Protein AF-A0A422NC04-F1 (afdb_monomer_lite)

Organism: Trypanosoma rangeli (NCBI:txid5698)

Sequence (165 aa):
MRRHEFFCAVLQLLFVLLICCGTSKSANAEKSQKESKEVELFKPGKTTVPAAKGESEGQTTTNFSFYSHSLADVNGVLVALAVGEYGSSRDDMNAGMWARQYVYGDGSRLGQDATWEEGRWGTPQLVAKRLGDDVDYAPPFGPKAVVNSNKIFVLVTSTTETKRR

Secondary structure (DSSP, 8-state):
--SHHHHHHHHHHHHHHHHHT-------------PPP---SS--EEEEPPPPTTS-S---EEEEEEEEEEEEEETTEEEEEEEEEEESSGGG-EEEEEEEEEE-SSSTTHHHHHHH-GGGSPPPEEEEE-SBSSTT---SSPPEEEEETTEEEEE---B------

Radius of gyration: 24.02 Å; chains: 1; bounding box: 74×40×56 Å

InterPro domains:
  IPR036278 Sialidase superfamily [SSF50939] (15-162)

Structure (mmCIF, N/CA/C/O backbone):
data_AF-A0A422NC04-F1
#
_entry.id   AF-A0A422NC04-F1
#
loop_
_atom_site.group_PDB
_atom_site.id
_atom_site.type_symbol
_atom_site.label_atom_id
_atom_site.label_alt_id
_atom_site.label_comp_id
_atom_site.label_asym_id
_atom_site.label_entity_id
_atom_site.label_seq_id
_atom_site.pdbx_PDB_ins_code
_atom_site.Cartn_x
_atom_site.Cartn_y
_atom_site.Cartn_z
_atom_site.occupancy
_atom_site.B_iso_or_equiv
_atom_site.auth_seq_id
_atom_site.auth_comp_id
_atom_site.auth_asym_id
_atom_site.auth_atom_id
_atom_site.pdbx_PDB_model_num
ATOM 1 N N . MET A 1 1 ? -43.463 17.733 -37.859 1.00 54.66 1 MET A N 1
ATOM 2 C CA . MET A 1 1 ? -42.649 16.795 -37.054 1.00 54.66 1 MET A CA 1
ATOM 3 C C . MET A 1 1 ? -41.302 17.447 -36.763 1.00 54.66 1 MET A C 1
ATOM 5 O O . MET A 1 1 ? -40.538 17.611 -37.697 1.00 54.66 1 MET A O 1
ATOM 9 N N . ARG A 1 2 ? -41.105 17.959 -35.535 1.00 57.03 2 ARG A N 1
ATOM 10 C CA . ARG A 1 2 ? -39.855 18.553 -34.972 1.00 57.03 2 ARG A CA 1
ATOM 11 C C . ARG A 1 2 ? -40.076 19.280 -33.624 1.00 57.03 2 ARG A C 1
ATOM 13 O O . ARG A 1 2 ? -39.186 19.957 -33.134 1.00 57.03 2 ARG A O 1
ATOM 20 N N . ARG A 1 3 ? -41.273 19.185 -33.025 1.00 53.16 3 ARG A N 1
ATOM 21 C CA . ARG A 1 3 ? -41.590 19.793 -31.715 1.00 53.16 3 ARG A CA 1
ATOM 22 C C . ARG A 1 3 ? -41.498 18.806 -30.543 1.00 53.16 3 ARG A C 1
ATOM 24 O O . ARG A 1 3 ? -41.257 19.236 -29.426 1.00 53.16 3 ARG A O 1
ATOM 31 N N . HIS A 1 4 ? -41.633 17.501 -30.805 1.00 50.88 4 HIS A N 1
ATOM 32 C CA . HIS A 1 4 ? -41.555 16.460 -29.772 1.00 50.88 4 HIS A CA 1
ATOM 33 C C . HIS A 1 4 ? -40.115 16.144 -29.339 1.00 50.88 4 HIS A C 1
ATOM 35 O O . HIS A 1 4 ? -39.867 15.974 -28.151 1.00 50.88 4 HIS A O 1
ATOM 41 N N . GLU A 1 5 ? -39.158 16.136 -30.272 1.00 51.62 5 GLU A N 1
ATOM 42 C CA . GLU A 1 5 ? -37.751 15.843 -29.947 1.00 51.62 5 GLU A CA 1
ATOM 43 C C . GLU A 1 5 ? -37.089 16.966 -29.140 1.00 51.62 5 GLU A C 1
ATOM 45 O O . GLU A 1 5 ? -36.327 16.701 -28.214 1.00 51.62 5 GLU A O 1
ATOM 50 N N . PHE A 1 6 ? -37.465 18.221 -29.413 1.00 55.88 6 PHE A N 1
ATOM 51 C CA . PHE A 1 6 ? -37.035 19.367 -28.608 1.00 55.88 6 PHE A CA 1
ATOM 52 C C . PHE A 1 6 ? -37.587 19.306 -27.179 1.00 55.88 6 PHE A C 1
ATOM 54 O O . PHE A 1 6 ? -36.875 19.625 -26.233 1.00 55.88 6 PHE A O 1
ATOM 61 N N . PHE A 1 7 ? -38.834 18.857 -27.006 1.00 61.03 7 PHE A N 1
ATOM 62 C CA . PHE A 1 7 ? -39.451 18.756 -25.684 1.00 61.03 7 PHE A CA 1
ATOM 63 C C . PHE A 1 7 ? -38.804 17.660 -24.828 1.00 61.03 7 PHE A C 1
ATOM 65 O O . PHE A 1 7 ? -38.561 17.873 -23.643 1.00 61.03 7 PHE A O 1
ATOM 72 N N . CYS A 1 8 ? -38.463 16.517 -25.431 1.00 62.25 8 CYS A N 1
ATOM 73 C CA . CYS A 1 8 ? -37.759 15.437 -24.737 1.00 62.25 8 CYS A CA 1
ATOM 74 C C . CYS A 1 8 ? -36.342 15.841 -24.317 1.00 62.25 8 CYS A C 1
ATOM 76 O O . CYS A 1 8 ? -35.959 15.580 -23.178 1.00 62.25 8 CYS A O 1
ATOM 78 N N . ALA A 1 9 ? -35.591 16.518 -25.191 1.00 67.12 9 ALA A N 1
ATOM 79 C CA . ALA A 1 9 ? -34.235 16.967 -24.875 1.00 67.12 9 ALA A CA 1
ATOM 80 C C . ALA A 1 9 ? -34.218 18.014 -23.746 1.00 67.12 9 ALA A C 1
ATOM 82 O O . ALA A 1 9 ? -33.397 17.935 -22.833 1.00 67.12 9 ALA A O 1
ATOM 83 N N . VAL A 1 10 ? -35.166 18.959 -23.757 1.00 70.31 10 VAL A N 1
ATOM 84 C CA . VAL A 1 10 ? -35.296 19.971 -22.696 1.00 70.31 10 V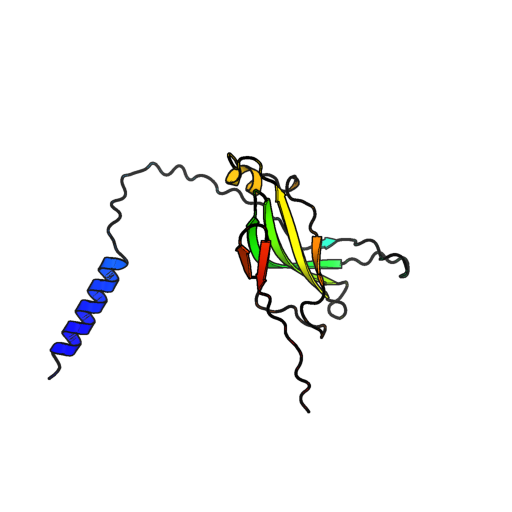AL A CA 1
ATOM 85 C C . VAL A 1 10 ? -35.715 19.330 -21.373 1.00 70.31 10 VAL A C 1
ATOM 87 O O . VAL A 1 10 ? -35.161 19.681 -20.334 1.00 70.31 10 VAL A O 1
ATOM 90 N N . LEU A 1 11 ? -36.633 18.357 -21.394 1.00 72.38 11 LEU A N 1
ATOM 91 C CA . LEU A 1 11 ? -37.085 17.663 -20.185 1.00 72.38 11 LEU A CA 1
ATOM 92 C C . LEU A 1 11 ? -35.973 16.808 -19.556 1.00 72.38 11 LEU A C 1
ATOM 94 O O . LEU A 1 11 ? -35.835 16.798 -18.335 1.00 72.38 11 LEU A O 1
ATOM 98 N N . GLN A 1 12 ? -35.151 16.142 -20.373 1.00 71.00 12 GLN A N 1
ATOM 99 C CA . GLN A 1 12 ? -33.983 15.392 -19.900 1.00 71.00 12 GLN A CA 1
ATOM 100 C C . GLN A 1 12 ? -32.926 16.312 -19.284 1.00 71.00 12 GLN A C 1
ATOM 102 O O . GLN A 1 12 ? -32.416 16.008 -18.208 1.00 71.00 12 GLN A O 1
ATOM 107 N N . LEU A 1 13 ? -32.646 17.464 -19.904 1.00 73.69 13 LEU A N 1
ATOM 108 C CA . LEU A 1 13 ? -31.720 18.453 -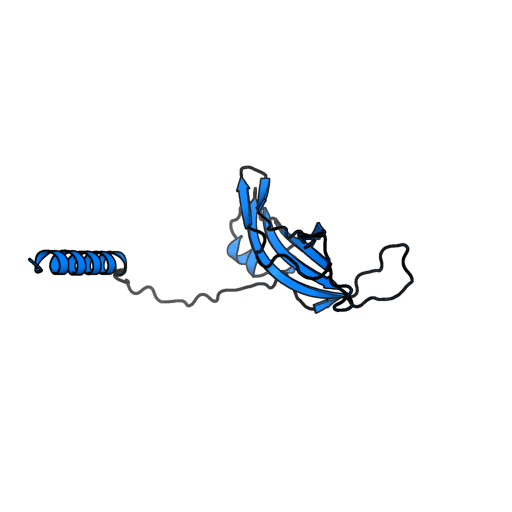19.348 1.00 73.69 13 LEU A CA 1
ATOM 109 C C . LEU A 1 13 ? -32.217 18.993 -17.997 1.00 73.69 13 LEU A C 1
ATOM 111 O O . LEU A 1 13 ? -31.439 19.124 -17.055 1.00 73.69 13 LEU A O 1
ATOM 115 N N . LEU A 1 14 ? -33.522 19.250 -17.877 1.00 71.44 14 LEU A N 1
ATOM 116 C CA . LEU A 1 14 ? -34.147 19.710 -16.636 1.00 71.44 14 LEU A CA 1
ATOM 117 C C . LEU A 1 14 ? -34.075 18.642 -15.534 1.00 71.44 14 LEU A C 1
ATOM 119 O O . LEU A 1 14 ? -33.792 18.971 -14.387 1.00 71.44 14 LEU A O 1
ATOM 123 N N . PHE A 1 15 ? -34.256 17.365 -15.881 1.00 68.94 15 PHE A N 1
ATOM 124 C CA . PHE A 1 15 ? -34.105 16.249 -14.942 1.00 68.94 15 PHE A CA 1
ATOM 125 C C . PHE A 1 15 ? -32.663 16.097 -14.444 1.00 68.94 15 PHE A C 1
ATOM 127 O O . PHE A 1 15 ? 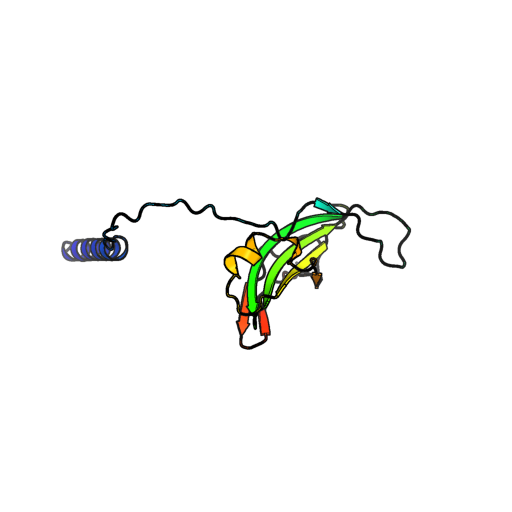-32.444 15.898 -13.251 1.00 68.94 15 PHE A O 1
ATOM 134 N N . VAL A 1 16 ? -31.675 16.251 -15.332 1.00 68.69 16 VAL A N 1
ATOM 135 C CA . VAL A 1 16 ? -30.252 16.238 -14.958 1.00 68.69 16 VAL A CA 1
ATOM 136 C C . VAL A 1 16 ? -29.932 17.407 -14.028 1.00 68.69 16 VAL A C 1
ATOM 138 O O . VAL A 1 16 ? -29.303 17.203 -12.997 1.00 68.69 16 VAL A O 1
ATOM 141 N N . LEU A 1 17 ? -30.431 18.613 -14.314 1.00 64.75 17 LEU A N 1
ATOM 142 C CA . LEU A 1 17 ? -30.234 19.774 -13.440 1.00 64.75 17 LEU A CA 1
ATOM 143 C C . LEU A 1 17 ? -30.922 19.611 -12.077 1.00 64.75 17 LEU A C 1
ATOM 145 O O . LEU A 1 17 ? -30.358 20.024 -11.071 1.00 64.75 17 LEU A O 1
ATOM 149 N N . LEU A 1 18 ? -32.091 18.971 -12.005 1.00 63.00 18 LEU A N 1
ATOM 150 C CA . LEU A 1 18 ? -32.784 18.718 -10.734 1.00 63.00 18 LEU A CA 1
ATOM 151 C C . LEU A 1 18 ? -32.087 17.651 -9.873 1.00 63.00 18 LEU A C 1
ATOM 153 O O . LEU A 1 18 ? -32.109 17.756 -8.649 1.00 63.00 18 LEU A O 1
ATOM 157 N N . ILE A 1 19 ? -31.435 16.659 -10.490 1.00 62.47 19 ILE A N 1
ATOM 158 C CA . ILE A 1 19 ? -30.632 15.649 -9.778 1.00 62.47 19 ILE A CA 1
ATOM 159 C C . ILE A 1 19 ? -29.261 16.222 -9.377 1.00 62.47 19 ILE A C 1
ATOM 161 O O . ILE A 1 19 ? -28.772 15.939 -8.285 1.00 62.47 19 ILE A O 1
ATOM 165 N N . CYS A 1 20 ? -28.649 17.061 -10.217 1.00 55.97 20 CYS A N 1
ATOM 166 C CA . CYS A 1 20 ? -27.335 17.657 -9.955 1.00 55.97 20 CYS A CA 1
ATOM 167 C C . CYS A 1 20 ? -27.385 18.905 -9.057 1.00 55.97 20 CYS A C 1
ATOM 169 O O . CYS A 1 20 ? -26.390 19.225 -8.411 1.00 55.97 20 CYS A O 1
ATOM 171 N N . CYS A 1 21 ? -28.522 19.599 -8.984 1.00 47.88 21 CYS A N 1
ATOM 172 C CA . CYS A 1 21 ? -28.730 20.779 -8.140 1.00 47.88 21 CYS A CA 1
ATOM 173 C C . CYS A 1 21 ? -29.826 20.550 -7.096 1.00 47.88 21 CYS A C 1
ATOM 175 O O . CYS A 1 21 ? -30.596 21.463 -6.792 1.00 47.88 21 CYS A O 1
ATOM 177 N N . GLY A 1 22 ? -29.878 19.346 -6.516 1.00 49.06 22 GLY A N 1
ATOM 178 C CA . GLY A 1 22 ? -30.621 19.112 -5.285 1.00 49.06 22 GLY A CA 1
ATOM 179 C C . GLY A 1 22 ? -30.249 20.185 -4.264 1.00 49.06 22 GLY A C 1
ATOM 180 O O . GLY A 1 22 ? -29.107 20.265 -3.818 1.00 49.06 22 GLY A O 1
ATOM 181 N N . THR A 1 23 ? -31.205 21.057 -3.951 1.00 54.44 23 THR A N 1
ATOM 182 C CA . THR A 1 23 ? -31.071 22.168 -3.010 1.00 54.44 23 THR A CA 1
ATOM 183 C C . THR A 1 23 ? -30.709 21.638 -1.626 1.00 54.44 23 THR A C 1
ATOM 185 O O . THR A 1 23 ? -31.573 21.392 -0.784 1.00 54.44 23 THR A O 1
ATOM 188 N N . SER A 1 24 ? -29.417 21.488 -1.352 1.00 54.78 24 SER A N 1
ATOM 189 C CA . SER A 1 24 ? -28.907 21.431 0.007 1.00 54.78 24 SER A CA 1
ATOM 190 C C . SER A 1 24 ? -29.062 22.830 0.589 1.00 54.78 24 SER A C 1
ATOM 192 O O . SER A 1 24 ? -28.224 23.712 0.393 1.00 54.78 24 SER A O 1
ATOM 194 N N . LYS A 1 25 ? -30.190 23.052 1.265 1.00 42.28 25 LYS A N 1
ATOM 195 C CA . LYS A 1 25 ? -30.408 24.204 2.134 1.00 42.28 25 LYS A CA 1
ATOM 196 C C . LYS A 1 25 ? -29.349 24.122 3.235 1.00 42.28 25 LYS A C 1
ATOM 198 O O . LYS A 1 25 ? -29.514 23.396 4.209 1.00 42.28 25 LYS A O 1
ATOM 203 N N . SER A 1 26 ? -28.223 24.795 3.017 1.00 40.97 26 SER A N 1
ATOM 204 C CA . SER A 1 26 ? -27.142 24.904 3.989 1.00 40.97 26 SER A CA 1
ATOM 205 C C . SER A 1 26 ? -27.662 25.721 5.168 1.00 40.97 26 SER A C 1
ATOM 207 O O . SER A 1 26 ? -27.790 26.943 5.088 1.00 40.97 26 SER A O 1
ATOM 209 N N . ALA A 1 27 ? -28.043 25.035 6.246 1.00 40.69 27 ALA A N 1
ATOM 210 C CA . ALA A 1 27 ? -28.068 25.660 7.554 1.00 40.69 27 ALA A CA 1
ATOM 211 C C . ALA A 1 27 ? -26.628 26.076 7.864 1.00 40.69 27 ALA A C 1
ATOM 213 O O . ALA A 1 27 ? -25.703 25.286 7.689 1.00 40.69 27 ALA A O 1
ATOM 214 N N . ASN A 1 28 ? -26.462 27.335 8.259 1.00 47.22 28 ASN A N 1
ATOM 215 C CA . ASN A 1 28 ? -25.192 27.960 8.587 1.00 47.22 28 ASN A CA 1
ATOM 216 C C . ASN A 1 28 ? -24.524 27.205 9.752 1.00 47.22 28 ASN A C 1
ATOM 218 O O . ASN A 1 28 ? -24.737 27.530 10.916 1.00 47.22 28 ASN A O 1
ATOM 222 N N . ALA A 1 29 ? -23.774 26.152 9.436 1.00 42.84 29 ALA A N 1
ATOM 223 C CA . ALA A 1 29 ? -22.835 25.532 10.347 1.00 42.84 29 ALA A CA 1
ATOM 224 C C . ALA A 1 29 ? -21.531 26.309 10.200 1.00 42.84 29 ALA A C 1
ATOM 226 O O . ALA A 1 29 ? -20.874 26.258 9.159 1.00 42.84 29 ALA A O 1
ATOM 227 N N . GLU A 1 30 ? -21.226 27.076 11.238 1.00 43.19 30 GLU A N 1
ATOM 228 C CA . GLU A 1 30 ? -19.966 27.761 11.473 1.00 43.19 30 GLU A CA 1
ATOM 229 C C . GLU A 1 30 ? -18.806 26.866 11.019 1.00 43.19 30 GLU A C 1
ATOM 231 O O . GLU A 1 30 ? -18.511 25.820 11.605 1.00 43.19 30 GLU A O 1
ATOM 236 N N . LYS A 1 31 ? -18.213 27.232 9.878 1.00 41.44 31 LYS A N 1
ATOM 237 C CA . LYS A 1 31 ? -17.156 26.469 9.225 1.00 41.44 31 LYS A CA 1
ATOM 238 C C . LYS A 1 31 ? -15.884 26.667 10.042 1.00 41.44 31 LYS A C 1
ATOM 240 O O . LYS A 1 31 ? -15.014 27.451 9.681 1.00 41.44 31 LYS A O 1
ATOM 245 N N . SER A 1 32 ? -15.782 25.949 11.156 1.00 49.28 32 SER A N 1
ATOM 246 C CA . SER A 1 32 ? -14.491 25.591 11.724 1.00 49.28 32 SER A CA 1
ATOM 247 C C . SER A 1 32 ? -13.779 24.795 10.637 1.00 49.28 32 SER A C 1
ATOM 249 O O . SER A 1 32 ? -14.083 23.635 10.361 1.00 49.28 32 SER A O 1
ATOM 251 N N . GLN A 1 33 ? -12.917 25.487 9.900 1.00 50.69 33 GLN A N 1
ATOM 252 C CA . GLN A 1 33 ? -12.098 24.918 8.848 1.00 50.69 33 GLN A CA 1
ATOM 253 C C . GLN A 1 33 ? -11.094 23.993 9.542 1.00 50.69 33 GLN A C 1
ATOM 255 O O . GLN A 1 33 ? -10.013 24.401 9.942 1.00 50.69 33 GLN A O 1
ATOM 260 N N . LYS A 1 34 ? -11.533 22.763 9.814 1.00 62.19 34 LYS A N 1
ATOM 261 C CA . LYS A 1 34 ? -10.747 21.728 10.474 1.00 62.19 34 LYS A CA 1
ATOM 262 C C . LYS A 1 34 ? -9.587 21.411 9.535 1.00 62.19 34 LYS A C 1
ATOM 264 O O . LYS A 1 34 ? -9.823 20.835 8.477 1.00 62.19 34 LYS A O 1
ATOM 269 N N . GLU A 1 35 ? -8.381 21.862 9.879 1.00 73.75 35 GLU A N 1
ATOM 270 C CA . GLU A 1 35 ? -7.166 21.545 9.126 1.00 73.75 35 GLU A CA 1
ATOM 271 C C . GLU A 1 35 ? -7.115 20.036 8.870 1.00 73.75 35 GLU A C 1
ATOM 273 O O . GLU A 1 35 ? -7.182 19.228 9.805 1.00 73.75 35 GLU A O 1
ATOM 278 N N . SER A 1 36 ? -7.045 19.652 7.595 1.00 74.25 36 SER A N 1
ATOM 279 C CA . SER A 1 36 ? -6.709 18.286 7.225 1.00 74.25 36 SER A CA 1
ATOM 280 C C . SER A 1 36 ? -5.244 18.081 7.574 1.00 74.25 36 SER A C 1
ATOM 282 O O . SER A 1 36 ? -4.377 18.828 7.128 1.00 74.25 36 SER A O 1
ATOM 284 N N . LYS A 1 37 ? -4.968 17.089 8.416 1.00 85.88 37 LYS A N 1
ATOM 285 C CA . LYS A 1 37 ? -3.597 16.647 8.645 1.00 85.88 37 LYS A CA 1
ATOM 286 C C . LYS A 1 37 ? -3.333 15.446 7.756 1.00 85.88 37 LYS A C 1
ATOM 288 O O . LYS A 1 37 ? -4.218 14.615 7.554 1.00 85.88 37 LYS A O 1
ATOM 293 N N . GLU A 1 38 ? -2.121 15.384 7.241 1.00 88.62 38 GLU A N 1
ATOM 294 C CA . GLU A 1 38 ? -1.679 14.394 6.273 1.00 88.62 38 GLU A CA 1
ATOM 295 C C . GLU A 1 38 ? -0.289 13.905 6.669 1.00 88.62 38 GLU A C 1
ATOM 297 O O . GLU A 1 38 ? 0.468 14.610 7.339 1.00 88.62 38 GLU A O 1
ATOM 302 N N . VAL A 1 39 ? 0.046 12.693 6.236 1.00 90.12 39 VAL A N 1
ATOM 303 C CA . VAL A 1 39 ? 1.349 12.084 6.477 1.00 90.12 39 VAL A CA 1
ATOM 304 C C . VAL A 1 39 ? 1.884 11.482 5.187 1.00 90.12 39 VAL A C 1
ATOM 306 O O . VAL A 1 39 ? 1.169 10.800 4.452 1.00 90.12 39 VAL A O 1
ATOM 309 N N . GLU A 1 40 ? 3.162 11.721 4.913 1.00 91.06 40 GLU A N 1
ATOM 310 C CA . GLU A 1 40 ? 3.844 11.140 3.763 1.00 91.06 40 GLU A CA 1
ATOM 311 C C . GLU A 1 40 ? 4.343 9.733 4.110 1.00 91.06 40 GLU A C 1
ATOM 313 O O . GLU A 1 40 ? 5.344 9.555 4.804 1.00 91.06 40 GLU A O 1
ATOM 318 N N . LEU A 1 41 ? 3.628 8.710 3.637 1.00 92.19 41 LEU A N 1
ATOM 319 C CA . LEU A 1 41 ? 3.970 7.315 3.924 1.00 92.19 41 LEU A CA 1
ATOM 320 C C . LEU A 1 41 ? 5.100 6.785 3.045 1.00 92.19 41 LEU A C 1
ATOM 322 O O . LEU A 1 41 ? 5.888 5.964 3.498 1.00 92.19 41 LEU A O 1
ATOM 326 N N . PHE A 1 42 ? 5.196 7.221 1.798 1.00 90.25 42 PHE A N 1
ATOM 327 C CA . PHE A 1 42 ? 6.202 6.726 0.866 1.00 90.25 42 PHE A CA 1
ATOM 328 C C . PHE A 1 42 ? 7.056 7.894 0.396 1.00 90.25 42 PHE A C 1
ATOM 330 O O . PHE A 1 42 ? 6.674 8.610 -0.522 1.00 90.25 42 PHE A O 1
ATOM 337 N N . LYS A 1 43 ? 8.196 8.093 1.062 1.00 88.44 43 LYS A N 1
ATOM 338 C CA . LYS A 1 43 ? 9.090 9.217 0.786 1.00 88.44 43 LYS A CA 1
ATOM 339 C C . LYS A 1 43 ? 9.980 8.902 -0.414 1.00 88.44 43 LYS A C 1
ATOM 341 O O . LYS A 1 43 ? 10.751 7.939 -0.340 1.00 88.44 43 LYS A O 1
ATOM 346 N N . PRO A 1 44 ? 9.915 9.684 -1.501 1.00 83.12 44 PRO A N 1
ATOM 347 C CA . PRO A 1 44 ? 10.892 9.581 -2.568 1.00 83.12 44 PRO A CA 1
ATOM 348 C C . PRO A 1 44 ? 12.252 10.076 -2.064 1.00 83.12 44 PRO A C 1
ATOM 350 O O . PRO A 1 44 ? 12.336 10.961 -1.210 1.00 83.12 44 PRO A O 1
ATOM 353 N N . GLY A 1 45 ? 13.340 9.526 -2.593 1.00 78.25 45 GLY A N 1
ATOM 354 C CA . GLY A 1 45 ? 14.671 9.995 -2.220 1.00 78.25 45 GLY A CA 1
ATOM 355 C C . GLY A 1 45 ? 15.789 8.989 -2.416 1.00 78.25 45 GLY A C 1
ATOM 356 O O . GLY A 1 45 ? 15.587 7.847 -2.821 1.00 78.25 45 GLY A O 1
ATOM 357 N N . LYS A 1 46 ? 17.002 9.452 -2.116 1.00 68.19 46 LYS A N 1
ATOM 358 C CA . LYS A 1 46 ? 18.224 8.652 -2.138 1.00 68.19 46 LYS A CA 1
ATOM 359 C C . LYS A 1 46 ? 18.378 7.944 -0.800 1.00 68.19 46 LYS A C 1
ATOM 361 O O . LYS A 1 46 ? 18.566 8.605 0.217 1.00 68.19 46 LYS A O 1
ATOM 366 N N . THR A 1 47 ? 18.309 6.617 -0.801 1.00 60.72 47 THR A N 1
ATOM 367 C CA . THR A 1 47 ? 18.598 5.799 0.384 1.00 60.72 47 THR A CA 1
ATOM 368 C C . THR A 1 47 ? 19.746 4.848 0.088 1.00 60.72 47 THR A C 1
ATOM 370 O O . THR A 1 47 ? 19.826 4.256 -0.990 1.00 60.72 47 THR A O 1
ATOM 373 N N . THR A 1 48 ? 20.639 4.694 1.061 1.00 53.47 48 THR A N 1
ATOM 374 C CA . THR A 1 48 ? 21.675 3.665 1.036 1.00 53.47 48 THR A CA 1
ATOM 375 C C . THR A 1 48 ? 21.037 2.344 1.447 1.00 53.47 48 THR A C 1
ATOM 377 O O . THR A 1 48 ? 20.763 2.120 2.625 1.00 53.47 48 THR A O 1
ATOM 380 N N . VAL A 1 49 ? 20.748 1.479 0.477 1.00 53.47 49 VAL A N 1
ATOM 381 C CA . VAL A 1 49 ? 20.321 0.108 0.772 1.00 53.47 49 VAL A CA 1
ATOM 382 C C . VAL A 1 49 ? 21.583 -0.701 1.093 1.00 53.47 49 VAL A C 1
ATOM 384 O O . VAL A 1 49 ? 22.557 -0.607 0.342 1.00 53.47 49 VAL A O 1
ATOM 387 N N . PRO A 1 50 ? 21.627 -1.468 2.197 1.00 43.38 50 PRO A N 1
ATOM 388 C CA . PRO A 1 50 ? 22.744 -2.369 2.450 1.00 43.38 50 PRO A CA 1
ATOM 389 C C . PRO A 1 50 ? 22.850 -3.370 1.298 1.00 43.38 50 PRO A C 1
ATOM 391 O O . PRO A 1 50 ? 21.850 -3.999 0.947 1.00 43.38 50 PRO A O 1
ATOM 394 N N . ALA A 1 51 ? 24.042 -3.510 0.715 1.00 44.53 51 ALA A N 1
ATOM 395 C CA . ALA A 1 51 ? 24.287 -4.489 -0.336 1.00 44.53 51 ALA A CA 1
ATOM 396 C C . ALA A 1 51 ? 23.839 -5.882 0.135 1.00 44.53 51 ALA A C 1
ATOM 398 O O . ALA A 1 51 ? 24.126 -6.298 1.265 1.00 44.53 51 ALA A O 1
ATOM 399 N N . ALA A 1 52 ? 23.106 -6.598 -0.721 1.00 43.22 52 ALA A N 1
ATOM 400 C CA . ALA A 1 52 ? 22.767 -7.984 -0.452 1.00 43.22 52 ALA A CA 1
ATOM 401 C C . ALA A 1 52 ? 24.069 -8.785 -0.300 1.00 43.22 52 ALA A C 1
ATOM 403 O O . ALA A 1 52 ? 25.020 -8.620 -1.063 1.00 43.22 52 ALA A O 1
ATOM 404 N N . LYS A 1 53 ? 24.122 -9.629 0.733 1.00 36.25 53 LYS A N 1
ATOM 405 C CA . LYS A 1 53 ? 25.320 -10.373 1.132 1.00 36.25 53 LYS A CA 1
ATOM 406 C C . LYS A 1 53 ? 25.821 -11.237 -0.038 1.00 36.25 53 LYS A C 1
ATOM 408 O O . LYS A 1 53 ? 25.238 -12.283 -0.306 1.00 36.25 53 LYS A O 1
ATOM 413 N N . GLY A 1 54 ? 26.887 -10.799 -0.708 1.00 46.31 54 GLY A N 1
ATOM 414 C CA . GLY A 1 54 ? 27.507 -11.515 -1.831 1.00 46.31 54 GLY A CA 1
ATOM 415 C C . GLY A 1 54 ? 27.955 -10.637 -3.003 1.00 46.31 54 GLY A C 1
ATOM 416 O O . GLY A 1 54 ? 28.752 -11.101 -3.811 1.00 46.31 54 GLY A O 1
ATOM 417 N N . GLU A 1 55 ? 27.509 -9.384 -3.081 1.00 43.78 55 GLU A N 1
ATOM 418 C CA . GLU A 1 55 ? 27.966 -8.430 -4.098 1.00 43.78 55 GLU A CA 1
ATOM 419 C C . GLU A 1 55 ? 28.927 -7.410 -3.475 1.00 43.78 55 GLU A C 1
ATOM 421 O O . GLU A 1 55 ? 28.777 -7.037 -2.311 1.00 43.78 55 GLU A O 1
ATOM 426 N N . SER A 1 56 ? 29.966 -7.044 -4.236 1.00 46.03 56 SER A N 1
ATOM 427 C CA . SER A 1 56 ? 31.078 -6.172 -3.835 1.00 46.03 56 SER A CA 1
ATOM 428 C C . SER A 1 56 ? 30.621 -4.998 -2.966 1.00 46.03 56 SER A C 1
ATOM 430 O O . SER A 1 56 ? 29.638 -4.337 -3.292 1.00 46.03 56 SER A O 1
ATOM 432 N N . GLU A 1 57 ? 31.364 -4.718 -1.891 1.00 43.72 57 GLU A N 1
ATOM 433 C CA . GLU A 1 57 ? 31.132 -3.604 -0.965 1.00 43.72 57 GLU A CA 1
ATOM 434 C C . GLU A 1 57 ? 31.133 -2.256 -1.708 1.00 43.72 57 GLU A C 1
ATOM 436 O O . GLU A 1 57 ? 32.153 -1.591 -1.864 1.00 43.72 57 GLU A O 1
ATOM 441 N N . GLY A 1 58 ? 29.964 -1.856 -2.196 1.00 43.69 58 GLY A N 1
ATOM 442 C CA . GLY A 1 58 ? 29.688 -0.555 -2.777 1.00 43.69 58 GLY A CA 1
ATOM 443 C C . GLY A 1 58 ? 28.382 -0.046 -2.192 1.00 43.69 58 GLY A C 1
ATOM 444 O O . GLY A 1 58 ? 27.335 -0.675 -2.347 1.00 43.69 58 GLY A O 1
ATOM 445 N N . GLN A 1 59 ? 28.430 1.086 -1.487 1.00 47.50 59 GLN A N 1
ATOM 446 C CA . GLN A 1 59 ? 27.218 1.800 -1.093 1.00 47.50 59 GLN A CA 1
ATOM 447 C C . GLN A 1 59 ? 26.525 2.307 -2.355 1.00 47.50 59 GLN A C 1
ATOM 449 O O . GLN A 1 59 ? 26.854 3.366 -2.889 1.00 47.50 59 GLN A O 1
ATOM 454 N N . THR A 1 60 ? 25.561 1.538 -2.843 1.00 53.81 60 THR A N 1
ATOM 455 C CA . THR A 1 60 ? 24.780 1.937 -4.004 1.00 53.81 60 THR A CA 1
ATOM 456 C C . THR A 1 60 ? 23.670 2.861 -3.531 1.00 53.81 60 THR A C 1
ATOM 458 O O . THR A 1 60 ? 22.734 2.460 -2.835 1.00 53.81 60 THR A O 1
ATOM 461 N N . THR A 1 61 ? 23.803 4.140 -3.879 1.00 59.97 61 THR A N 1
ATOM 462 C CA . THR A 1 61 ? 22.741 5.119 -3.659 1.00 59.97 61 THR A CA 1
ATOM 463 C C . THR A 1 61 ? 21.568 4.737 -4.548 1.00 59.97 61 THR A C 1
ATOM 465 O O . THR A 1 61 ? 21.639 4.876 -5.765 1.00 59.97 61 THR A O 1
ATOM 468 N N . THR A 1 62 ? 20.501 4.231 -3.941 1.00 73.25 62 THR A N 1
ATOM 469 C CA . THR A 1 62 ? 19.303 3.824 -4.672 1.00 73.25 62 THR A CA 1
ATOM 470 C C . THR A 1 62 ? 18.339 5.002 -4.676 1.00 73.25 62 THR A C 1
ATOM 472 O O . THR A 1 62 ? 17.968 5.506 -3.611 1.00 73.25 62 THR A O 1
ATOM 475 N N . ASN A 1 63 ? 17.979 5.487 -5.863 1.00 76.38 63 ASN A N 1
ATOM 476 C CA . ASN A 1 63 ? 16.925 6.485 -6.008 1.00 76.38 63 ASN A CA 1
ATOM 477 C C . ASN A 1 63 ? 15.585 5.771 -5.901 1.00 76.38 63 ASN A C 1
ATOM 479 O O . ASN A 1 63 ? 15.378 4.801 -6.619 1.00 76.38 63 ASN A O 1
ATOM 483 N N . PHE A 1 64 ? 14.697 6.268 -5.047 1.00 82.75 64 PHE A N 1
ATOM 484 C CA . PHE A 1 64 ? 13.334 5.773 -4.922 1.00 82.75 64 PHE A CA 1
ATOM 485 C C . PHE A 1 64 ? 12.330 6.794 -5.446 1.00 82.75 64 PHE A C 1
ATOM 487 O O . PHE A 1 64 ? 12.387 7.973 -5.079 1.00 82.75 64 PHE A O 1
ATOM 494 N N . SER A 1 65 ? 11.377 6.320 -6.242 1.00 87.06 65 SER A N 1
ATOM 495 C CA . SER A 1 65 ? 10.138 7.025 -6.565 1.00 87.06 65 SER A CA 1
ATOM 496 C C . SER A 1 65 ? 8.951 6.135 -6.189 1.00 87.06 65 SER A C 1
ATOM 498 O O . SER A 1 65 ? 9.057 4.909 -6.219 1.00 87.06 65 SER A O 1
ATOM 500 N N . PHE A 1 66 ? 7.828 6.743 -5.802 1.00 88.69 66 PHE A N 1
ATOM 501 C CA . PHE A 1 66 ? 6.601 6.015 -5.489 1.00 88.69 66 PHE A CA 1
ATOM 502 C C . PHE A 1 66 ? 5.412 6.646 -6.197 1.00 88.69 66 PHE A C 1
ATOM 504 O O . PHE A 1 66 ? 5.264 7.867 -6.230 1.00 88.69 66 PHE A O 1
ATOM 511 N N . TYR A 1 67 ? 4.545 5.810 -6.747 1.00 87.81 67 TYR A N 1
ATOM 512 C CA . TYR A 1 67 ? 3.328 6.231 -7.430 1.00 87.81 67 TYR A CA 1
ATOM 513 C C . TYR A 1 67 ? 2.279 5.130 -7.342 1.00 87.81 67 TYR A C 1
ATOM 515 O O . TYR A 1 67 ? 2.540 4.056 -6.802 1.00 87.81 67 TYR A O 1
ATOM 523 N N . SER A 1 68 ? 1.087 5.384 -7.897 1.00 88.75 68 SER A N 1
ATOM 524 C CA . SER A 1 68 ? 0.083 4.335 -8.096 1.00 88.75 68 SER A CA 1
ATOM 525 C C . SER A 1 68 ? -0.289 3.621 -6.784 1.00 88.75 68 SER A C 1
ATOM 527 O O . SER A 1 68 ? 0.205 2.539 -6.483 1.00 88.75 68 SER A O 1
ATOM 529 N N . HIS A 1 69 ? -1.141 4.247 -5.970 1.00 91.50 69 HIS A N 1
ATOM 530 C CA . HIS A 1 69 ? -1.406 3.802 -4.601 1.00 91.50 69 HIS A CA 1
ATOM 531 C C . HIS A 1 69 ? -2.781 3.150 -4.415 1.00 91.50 69 HIS A C 1
ATOM 533 O O . HIS A 1 69 ? -3.732 3.426 -5.145 1.00 91.50 69 HIS A O 1
ATOM 539 N N . SER A 1 70 ? -2.888 2.322 -3.378 1.00 94.69 70 SER A N 1
ATOM 540 C CA . SER A 1 70 ? -4.150 1.797 -2.856 1.00 94.69 70 SER A CA 1
ATOM 541 C C . SER A 1 70 ? -4.090 1.756 -1.336 1.00 94.69 70 SER A C 1
ATOM 543 O O . SER A 1 70 ? -3.042 1.475 -0.764 1.00 94.69 70 SER A O 1
ATOM 545 N N . LEU A 1 71 ? -5.219 1.985 -0.676 1.00 95.44 71 LEU A N 1
ATOM 546 C CA . LEU A 1 71 ? -5.357 1.817 0.767 1.00 95.44 71 LEU A CA 1
ATOM 547 C C . LEU A 1 71 ? -6.434 0.767 1.025 1.00 95.44 71 LEU A C 1
ATOM 549 O O . LEU A 1 71 ? -7.500 0.814 0.413 1.00 95.44 71 LEU A O 1
ATOM 553 N N . ALA A 1 72 ? -6.139 -0.191 1.891 1.00 95.56 72 ALA A N 1
ATOM 554 C CA . ALA A 1 72 ? -7.049 -1.263 2.262 1.00 95.56 72 ALA A CA 1
ATOM 555 C C . ALA A 1 72 ? -7.132 -1.372 3.780 1.00 95.56 72 ALA A C 1
ATOM 557 O O . ALA A 1 72 ? -6.143 -1.153 4.471 1.00 95.56 72 ALA A O 1
ATOM 558 N N . ASP A 1 73 ? -8.303 -1.737 4.281 1.00 95.25 73 ASP A N 1
ATOM 559 C CA . ASP A 1 73 ? -8.544 -1.964 5.699 1.00 95.25 73 ASP A CA 1
ATOM 560 C C . ASP A 1 73 ? -8.995 -3.408 5.915 1.00 95.25 73 ASP A C 1
ATOM 562 O O . ASP A 1 73 ? -10.050 -3.808 5.422 1.00 95.25 73 ASP A O 1
ATOM 566 N N . VAL A 1 74 ? -8.184 -4.201 6.614 1.00 95.06 74 VAL A N 1
ATOM 567 C CA . VAL A 1 74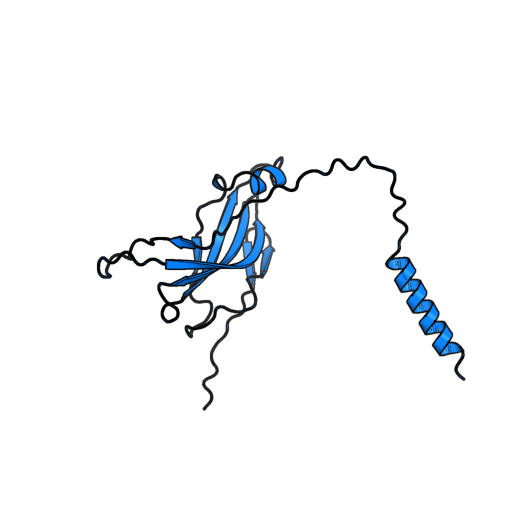 ? -8.469 -5.608 6.896 1.00 95.06 74 VAL A CA 1
ATOM 568 C C . VAL A 1 74 ? -8.282 -5.894 8.384 1.00 95.06 74 VAL A C 1
ATOM 570 O O . VAL A 1 74 ? -7.176 -5.829 8.911 1.00 95.06 74 VAL A O 1
ATOM 573 N N . ASN A 1 75 ? -9.373 -6.247 9.069 1.00 93.44 75 ASN A N 1
ATOM 574 C CA . ASN A 1 75 ? -9.369 -6.693 10.468 1.00 93.44 75 ASN A CA 1
ATOM 575 C C . ASN A 1 75 ? -8.599 -5.775 11.443 1.00 93.44 75 ASN A C 1
ATOM 577 O O . ASN A 1 75 ? -7.805 -6.267 12.245 1.00 93.44 75 ASN A O 1
ATOM 581 N N . GLY A 1 76 ? -8.808 -4.457 11.383 1.00 93.44 76 GLY A N 1
ATOM 582 C CA . GLY A 1 76 ? -8.106 -3.527 12.279 1.00 93.44 76 GLY A CA 1
ATOM 583 C C . GLY A 1 76 ? -6.703 -3.147 11.800 1.00 93.44 76 GLY A C 1
ATOM 584 O O . GLY A 1 76 ? -5.902 -2.605 12.559 1.00 93.44 76 GLY A O 1
ATOM 585 N N . VAL A 1 77 ? -6.357 -3.454 10.548 1.00 94.81 77 VAL A N 1
ATOM 586 C CA . VAL A 1 77 ? -5.062 -3.109 9.962 1.00 94.81 77 VAL A CA 1
ATOM 587 C C . VAL A 1 77 ? -5.278 -2.354 8.662 1.00 94.81 77 VAL A C 1
ATOM 589 O O . VAL A 1 77 ? -5.772 -2.907 7.678 1.00 94.81 77 VAL A O 1
ATOM 592 N N . LEU A 1 78 ? -4.841 -1.097 8.641 1.00 96.12 78 LEU A N 1
ATOM 593 C CA . LEU A 1 78 ? -4.677 -0.355 7.401 1.00 96.12 78 LEU A CA 1
ATOM 594 C C . LEU A 1 78 ? -3.413 -0.833 6.691 1.00 96.12 78 LEU A C 1
ATOM 596 O O . LEU A 1 78 ? -2.342 -0.918 7.289 1.00 96.12 78 LEU A O 1
ATOM 600 N N . VAL A 1 79 ? -3.529 -1.095 5.397 1.00 96.12 79 VAL A N 1
ATOM 601 C CA . VAL A 1 79 ? -2.429 -1.460 4.511 1.00 96.12 79 VAL A CA 1
ATOM 602 C C . VAL A 1 79 ? -2.401 -0.467 3.360 1.00 96.12 79 VAL A C 1
ATOM 604 O O . VAL A 1 79 ? -3.297 -0.445 2.514 1.00 96.12 79 VAL A O 1
ATOM 607 N N . ALA A 1 80 ? -1.367 0.366 3.338 1.00 96.00 80 ALA A N 1
ATOM 608 C CA . ALA A 1 80 ? -1.073 1.268 2.238 1.00 96.00 80 ALA A CA 1
ATOM 609 C C . ALA A 1 80 ? -0.153 0.550 1.251 1.00 96.00 80 ALA A C 1
ATOM 611 O O . ALA A 1 80 ? 0.886 0.029 1.649 1.00 96.00 80 ALA A O 1
ATOM 612 N N . LEU A 1 81 ? -0.532 0.529 -0.021 1.00 94.44 81 LEU A N 1
ATOM 613 C CA . LEU A 1 81 ? 0.206 -0.073 -1.127 1.00 94.44 81 LEU A CA 1
ATOM 614 C C . LEU A 1 81 ? 0.630 1.017 -2.107 1.00 94.44 81 LEU A C 1
ATOM 616 O O . LEU A 1 81 ? -0.153 1.926 -2.382 1.00 94.44 81 LEU A O 1
ATOM 620 N N . ALA A 1 82 ? 1.825 0.891 -2.671 1.00 91.75 82 ALA A N 1
ATOM 621 C CA . ALA A 1 82 ? 2.317 1.748 -3.744 1.00 91.75 82 ALA A CA 1
ATOM 622 C C . ALA A 1 82 ? 3.231 0.962 -4.689 1.00 91.75 82 ALA A C 1
ATOM 624 O O . ALA A 1 82 ? 3.859 -0.021 -4.288 1.00 91.75 82 ALA A O 1
ATOM 625 N N . VAL A 1 83 ? 3.333 1.406 -5.937 1.00 88.62 83 VAL A N 1
ATOM 626 C CA . VAL A 1 83 ? 4.433 1.001 -6.817 1.00 88.62 83 VAL A CA 1
ATOM 627 C C . VAL A 1 83 ? 5.651 1.829 -6.436 1.00 88.62 83 VAL A C 1
ATOM 629 O O . VAL A 1 83 ? 5.549 3.047 -6.311 1.00 88.62 83 VAL A O 1
ATOM 632 N N . GLY A 1 84 ? 6.781 1.164 -6.219 1.00 86.12 84 GLY A N 1
ATOM 633 C CA . GLY A 1 84 ? 8.066 1.801 -5.977 1.00 86.12 84 GLY A CA 1
ATOM 634 C C . GLY A 1 84 ? 9.045 1.436 -7.080 1.00 86.12 84 GLY A C 1
ATOM 635 O O . GLY A 1 84 ? 9.307 0.247 -7.287 1.00 86.12 84 GLY A O 1
ATOM 636 N N . GLU A 1 85 ? 9.585 2.444 -7.755 1.00 85.62 85 GLU A N 1
ATOM 637 C CA . GLU A 1 85 ? 10.752 2.295 -8.623 1.00 85.62 85 GLU A CA 1
ATOM 638 C C . GLU A 1 85 ? 12.008 2.566 -7.817 1.00 85.62 85 GLU A C 1
ATOM 640 O O . GLU A 1 85 ? 12.062 3.506 -7.019 1.00 85.62 85 GLU A O 1
ATOM 645 N N . TYR A 1 86 ? 13.008 1.719 -8.012 1.00 80.62 86 TYR A N 1
ATOM 646 C CA . TYR A 1 86 ? 14.250 1.788 -7.279 1.00 80.62 86 TYR A CA 1
ATOM 647 C C . TYR A 1 86 ? 15.421 1.302 -8.123 1.00 80.62 86 TYR A C 1
ATOM 649 O O . TYR A 1 86 ? 15.362 0.246 -8.746 1.00 80.62 86 TYR A O 1
ATOM 657 N N . GLY A 1 87 ? 16.505 2.066 -8.119 1.00 80.38 87 GLY A N 1
ATOM 658 C CA . GLY A 1 87 ? 17.715 1.719 -8.853 1.00 80.38 87 GLY A CA 1
ATOM 659 C C . GLY A 1 87 ? 18.818 2.751 -8.679 1.00 80.38 87 GLY A C 1
ATOM 660 O O . GLY A 1 87 ? 18.600 3.863 -8.182 1.00 80.38 87 GLY A O 1
ATOM 661 N N . SER A 1 88 ? 20.023 2.374 -9.085 1.00 77.25 88 SER A N 1
ATOM 662 C CA . SER A 1 88 ? 21.207 3.236 -9.028 1.00 77.25 88 SER A CA 1
ATOM 663 C C . SER A 1 88 ? 21.319 4.175 -10.234 1.00 77.25 88 SER A C 1
ATOM 665 O O . SER A 1 88 ? 21.812 5.300 -10.127 1.00 77.25 88 SER A O 1
ATOM 667 N N . SER A 1 89 ? 20.806 3.727 -11.378 1.00 73.56 89 SER A N 1
ATOM 668 C CA . SER A 1 89 ? 20.830 4.402 -12.671 1.00 73.56 89 SER A CA 1
ATOM 669 C C . SER A 1 89 ? 19.593 4.009 -13.480 1.00 73.56 89 SER A C 1
ATOM 671 O O . SER A 1 89 ? 18.855 3.115 -13.076 1.00 73.56 89 SER A O 1
ATOM 673 N N . ARG A 1 90 ? 19.356 4.675 -14.615 1.00 70.38 90 ARG A N 1
ATOM 674 C CA . ARG A 1 90 ? 18.208 4.379 -15.485 1.00 70.38 90 ARG A CA 1
ATOM 675 C C . ARG A 1 90 ? 18.213 2.934 -15.995 1.00 70.38 90 ARG A C 1
ATOM 677 O O . ARG A 1 90 ? 17.150 2.338 -16.069 1.00 70.38 90 ARG A O 1
ATOM 684 N N . ASP A 1 91 ? 19.395 2.395 -16.274 1.00 72.38 91 ASP A N 1
ATOM 685 C CA . ASP A 1 91 ? 19.577 1.054 -16.844 1.00 72.38 91 ASP A CA 1
ATOM 686 C C . ASP A 1 91 ? 19.519 -0.062 -15.777 1.00 72.38 91 ASP A C 1
ATOM 688 O O . ASP A 1 91 ? 19.561 -1.244 -16.100 1.00 72.38 91 ASP A O 1
ATOM 692 N N . ASP A 1 92 ? 19.427 0.317 -14.497 1.00 74.44 92 ASP A N 1
ATOM 693 C CA . ASP A 1 92 ? 19.327 -0.566 -13.323 1.00 74.44 92 ASP A CA 1
ATOM 694 C C . ASP A 1 92 ? 18.054 -0.255 -12.507 1.00 74.44 92 ASP A C 1
ATOM 696 O O . ASP A 1 92 ? 17.961 -0.498 -11.299 1.00 74.44 92 ASP A O 1
ATOM 700 N N . MET A 1 93 ? 17.055 0.357 -13.151 1.00 74.75 93 MET A N 1
ATOM 701 C CA . MET A 1 93 ? 15.771 0.600 -12.509 1.00 74.75 93 MET A CA 1
ATOM 702 C C . MET A 1 93 ? 15.001 -0.706 -12.375 1.00 74.75 93 MET A C 1
ATOM 704 O O . MET A 1 93 ? 14.745 -1.427 -13.330 1.00 74.75 93 MET A O 1
ATOM 708 N N . ASN A 1 94 ? 14.595 -0.992 -11.148 1.00 78.19 94 ASN A N 1
ATOM 709 C CA . ASN A 1 94 ? 13.664 -2.050 -10.824 1.00 78.19 94 ASN A CA 1
ATOM 710 C C . ASN A 1 94 ? 12.355 -1.431 -10.353 1.00 78.19 94 ASN A C 1
ATOM 712 O O . ASN A 1 94 ? 12.329 -0.332 -9.802 1.00 78.19 94 ASN A O 1
ATOM 716 N N . ALA A 1 95 ? 11.265 -2.175 -10.499 1.00 80.81 95 ALA A N 1
ATOM 717 C CA . ALA A 1 95 ? 9.986 -1.792 -9.932 1.00 80.81 95 ALA A CA 1
ATOM 718 C C . ALA A 1 95 ? 9.351 -2.942 -9.154 1.00 80.81 95 ALA A C 1
ATOM 720 O O . ALA A 1 95 ? 9.431 -4.120 -9.526 1.00 80.81 95 ALA A O 1
ATOM 721 N N . GLY A 1 96 ? 8.687 -2.589 -8.061 1.00 83.50 96 GLY A N 1
ATOM 722 C CA . GLY A 1 96 ? 7.978 -3.536 -7.217 1.00 83.50 96 GLY A CA 1
ATOM 723 C C . GLY A 1 96 ? 6.823 -2.892 -6.470 1.00 83.50 96 GLY A C 1
ATOM 724 O O . GLY A 1 96 ? 6.698 -1.670 -6.406 1.00 83.50 96 GLY A O 1
ATOM 725 N N . MET A 1 97 ? 5.968 -3.731 -5.896 1.00 87.75 97 MET A N 1
ATOM 726 C CA . MET A 1 97 ? 4.889 -3.276 -5.030 1.00 87.75 97 MET A CA 1
ATOM 727 C C . MET A 1 97 ? 5.374 -3.238 -3.586 1.00 87.75 97 MET A C 1
ATOM 729 O O . MET A 1 97 ? 5.866 -4.241 -3.063 1.00 87.75 97 MET A O 1
ATOM 733 N N . TRP A 1 98 ? 5.191 -2.094 -2.944 1.00 91.00 98 TRP A N 1
ATOM 734 C CA . TRP A 1 98 ? 5.570 -1.833 -1.565 1.00 91.00 98 TRP A CA 1
ATOM 735 C C . TRP A 1 98 ? 4.337 -1.667 -0.692 1.00 91.00 98 TRP A C 1
ATOM 737 O O . TRP A 1 98 ? 3.311 -1.165 -1.148 1.00 91.00 98 TRP A O 1
ATOM 747 N N . ALA A 1 99 ? 4.453 -2.071 0.569 1.00 93.94 99 ALA A N 1
ATOM 748 C CA . ALA A 1 99 ? 3.404 -1.952 1.564 1.00 93.94 99 ALA A CA 1
ATOM 749 C C . ALA A 1 99 ? 3.913 -1.278 2.843 1.00 93.94 99 ALA A C 1
ATOM 751 O O . ALA A 1 99 ? 5.023 -1.550 3.301 1.00 93.94 99 ALA A O 1
ATOM 752 N N . ARG A 1 100 ? 3.068 -0.452 3.460 1.00 95.19 100 ARG A N 1
ATOM 753 C CA . ARG A 1 100 ? 3.168 -0.055 4.871 1.00 95.19 100 ARG A CA 1
ATOM 754 C C . ARG A 1 100 ? 1.890 -0.467 5.581 1.00 95.19 100 ARG A C 1
ATOM 756 O O . ARG A 1 100 ? 0.810 -0.404 5.000 1.00 95.19 100 ARG A O 1
ATOM 763 N N . GLN A 1 101 ? 2.020 -0.869 6.838 1.00 95.00 101 GLN A N 1
ATOM 764 C CA . GLN A 1 101 ? 0.889 -1.304 7.653 1.00 95.00 101 GLN A CA 1
ATOM 765 C C . GLN A 1 101 ? 0.730 -0.425 8.887 1.00 95.00 101 GLN A C 1
ATOM 767 O O . GLN A 1 101 ? 1.722 0.016 9.467 1.00 95.00 101 GLN A O 1
ATOM 772 N N . TYR A 1 102 ? -0.508 -0.220 9.306 1.00 95.00 102 TYR A N 1
ATOM 773 C CA . TYR A 1 102 ? -0.859 0.486 10.524 1.00 95.00 102 TYR A CA 1
ATOM 774 C C . TYR A 1 102 ? -1.936 -0.306 11.257 1.00 95.00 102 TYR A C 1
ATOM 776 O O . TYR A 1 102 ? -3.049 -0.473 10.760 1.00 95.00 102 TYR A O 1
ATOM 784 N N . VAL A 1 103 ? -1.584 -0.825 12.432 1.00 93.56 103 VAL A N 1
ATOM 785 C CA . VAL A 1 103 ? -2.510 -1.576 13.283 1.00 93.56 103 VAL A CA 1
ATOM 786 C C . VAL A 1 103 ? -3.252 -0.584 14.162 1.00 93.56 103 VAL A C 1
ATOM 788 O O . VAL A 1 103 ? -2.644 0.134 14.963 1.00 93.56 103 VAL A O 1
ATOM 791 N N . TYR A 1 104 ? -4.567 -0.558 14.017 1.00 90.12 104 TYR A N 1
ATOM 792 C CA . TYR A 1 104 ? -5.452 0.251 14.826 1.00 90.12 104 TYR A CA 1
ATOM 793 C C . TYR A 1 104 ? -6.308 -0.672 15.688 1.00 90.12 104 TYR A C 1
ATOM 795 O O . TYR A 1 104 ? -6.776 -1.704 15.228 1.00 90.12 104 TYR A O 1
ATOM 803 N N . GLY A 1 105 ? -6.437 -0.344 16.974 1.00 86.00 105 GLY A N 1
ATOM 804 C CA . GLY A 1 105 ? -7.172 -1.176 17.928 1.00 86.00 105 GLY A CA 1
ATOM 805 C C . GLY A 1 105 ? -8.680 -1.113 17.688 1.00 86.00 105 GLY A C 1
ATOM 806 O O . GLY A 1 105 ? -9.197 -1.563 16.675 1.00 86.00 105 GLY A O 1
ATOM 807 N N . ASP A 1 106 ? -9.407 -0.498 18.612 1.00 87.19 106 ASP A N 1
ATOM 808 C CA . ASP A 1 106 ? -10.861 -0.315 18.504 1.00 87.19 106 ASP A CA 1
ATOM 809 C C . ASP A 1 106 ? -11.301 0.700 17.424 1.00 87.19 106 ASP A C 1
ATOM 811 O O . ASP A 1 106 ? -12.493 0.932 17.234 1.00 87.19 106 ASP A O 1
ATOM 815 N N . GLY A 1 107 ? -10.347 1.333 16.732 1.00 85.25 107 GLY A N 1
ATOM 816 C CA . GLY A 1 107 ? -10.602 2.313 15.675 1.00 85.25 107 GLY A CA 1
ATOM 817 C C . GLY A 1 107 ? -11.090 3.678 16.164 1.00 85.25 107 GLY A C 1
ATOM 818 O O . GLY A 1 107 ? -11.284 4.571 15.338 1.00 85.25 107 GLY A O 1
ATOM 819 N N . SER A 1 108 ? -11.217 3.895 17.479 1.00 84.75 108 SER A N 1
ATOM 820 C CA . SER A 1 108 ? -11.766 5.125 18.076 1.00 84.75 108 SER A CA 1
ATOM 821 C C . SER A 1 108 ? -11.058 6.409 17.626 1.00 84.75 108 SER A C 1
ATOM 823 O O . SER A 1 108 ? -11.669 7.478 17.587 1.00 84.75 108 SER A O 1
ATOM 825 N N . ARG A 1 109 ? -9.778 6.310 17.246 1.00 81.50 109 ARG A N 1
ATOM 826 C CA . ARG A 1 109 ? -8.937 7.431 16.797 1.00 81.50 109 ARG A CA 1
ATOM 827 C C . ARG A 1 109 ? -8.292 7.223 15.427 1.00 81.50 109 ARG A C 1
ATOM 829 O O . ARG A 1 109 ? -7.397 7.984 15.070 1.00 81.50 109 ARG A O 1
ATOM 836 N N . LEU A 1 110 ? -8.754 6.245 14.641 1.00 83.62 110 LEU A N 1
ATOM 837 C CA . LEU A 1 110 ? -8.107 5.826 13.388 1.00 83.62 110 LEU A CA 1
ATOM 838 C C . LEU A 1 110 ? -7.746 7.003 12.472 1.00 83.62 110 LEU A C 1
ATOM 840 O O . LEU A 1 110 ? -6.602 7.127 12.051 1.00 83.62 110 LEU A O 1
ATOM 844 N N . GLY A 1 111 ? -8.701 7.899 12.211 1.00 78.12 111 GLY A N 1
ATOM 845 C CA . GLY A 1 111 ? -8.482 9.036 11.316 1.00 78.12 111 GLY A CA 1
ATOM 846 C C . GLY A 1 111 ? -7.439 10.041 11.817 1.00 78.12 111 GLY A C 1
ATOM 847 O O . GLY A 1 111 ? -6.705 10.590 11.004 1.00 78.12 111 GLY A O 1
ATOM 848 N N . GLN A 1 112 ? -7.343 10.284 13.130 1.00 80.81 112 GLN A N 1
ATOM 849 C CA . GLN A 1 112 ? -6.310 11.170 13.687 1.00 80.81 112 GLN A CA 1
ATOM 850 C C . GLN A 1 112 ? -4.963 10.464 13.723 1.00 80.81 112 GLN A C 1
ATOM 852 O O . GLN A 1 112 ? -3.975 10.970 13.203 1.00 80.81 112 GLN A O 1
ATOM 857 N N . ASP A 1 113 ? -4.929 9.274 14.304 1.00 82.69 113 ASP A N 1
ATOM 858 C CA . ASP A 1 113 ? -3.673 8.603 14.580 1.00 82.69 113 ASP A CA 1
ATOM 859 C C . ASP A 1 113 ? -2.977 8.142 13.285 1.00 82.69 113 ASP A C 1
ATOM 861 O O . ASP A 1 113 ? -1.757 8.252 13.172 1.00 82.69 113 ASP A O 1
ATOM 865 N N . ALA A 1 114 ? -3.733 7.683 12.279 1.00 83.88 114 ALA A N 1
ATOM 866 C CA . ALA A 1 114 ? -3.165 7.259 10.999 1.00 83.88 114 ALA A CA 1
ATOM 867 C C . ALA A 1 114 ? -2.636 8.428 10.154 1.00 83.88 114 ALA A C 1
ATOM 869 O O . ALA A 1 114 ? -1.792 8.199 9.289 1.00 83.88 114 ALA A O 1
ATOM 870 N N . THR A 1 115 ? -3.112 9.657 10.389 1.00 84.88 115 THR A N 1
ATOM 871 C CA . THR A 1 115 ? -2.731 10.848 9.609 1.00 84.88 115 THR A CA 1
ATOM 872 C C . THR A 1 115 ? -1.743 11.767 10.322 1.00 84.88 115 THR A C 1
ATOM 874 O O . THR A 1 115 ? -1.207 12.672 9.689 1.00 84.88 115 THR A O 1
ATOM 877 N N . TRP A 1 116 ? -1.503 11.585 11.626 1.00 82.31 116 TRP A N 1
ATOM 878 C CA . TRP A 1 116 ? -0.646 12.477 12.426 1.00 82.31 116 TRP A CA 1
ATOM 879 C C . TRP A 1 116 ? 0.720 11.878 12.753 1.00 82.31 116 TRP A C 1
ATOM 881 O O . TRP A 1 116 ? 1.661 12.625 13.008 1.00 82.31 116 TRP A O 1
ATOM 891 N N . GLU A 1 117 ? 0.843 10.550 12.758 1.00 83.81 117 GLU A N 1
ATOM 892 C CA . GLU A 1 117 ? 2.024 9.867 13.286 1.00 83.81 117 GLU A CA 1
ATOM 893 C C . GLU A 1 117 ? 2.607 8.873 12.275 1.00 83.81 117 GLU A C 1
ATOM 895 O O . GLU A 1 117 ? 2.310 7.678 12.300 1.00 83.81 117 GLU A O 1
ATOM 900 N N . GLU A 1 118 ? 3.509 9.351 11.409 1.00 84.50 118 GLU A N 1
ATOM 901 C CA . GLU A 1 118 ? 4.233 8.486 10.458 1.00 84.50 118 GLU A CA 1
ATOM 902 C C . GLU A 1 118 ? 4.931 7.317 11.164 1.00 84.50 118 GLU A C 1
ATOM 904 O O . GLU A 1 118 ? 4.921 6.196 10.668 1.00 84.50 118 GLU A O 1
ATOM 909 N N . GLY A 1 119 ? 5.500 7.562 12.349 1.00 84.12 119 GLY A N 1
ATOM 910 C CA . GLY A 1 119 ? 6.257 6.564 13.108 1.00 84.12 119 GLY A CA 1
ATOM 911 C C . GLY A 1 119 ? 5.436 5.365 13.590 1.00 84.12 119 GLY A C 1
ATOM 912 O O . GLY A 1 119 ? 6.019 4.348 13.959 1.00 84.12 119 GLY A O 1
ATOM 913 N N . ARG A 1 120 ? 4.099 5.450 13.578 1.00 89.50 120 ARG A N 1
ATOM 914 C CA . ARG A 1 120 ? 3.226 4.308 13.887 1.00 89.50 120 ARG A CA 1
ATOM 915 C C . ARG A 1 120 ? 2.961 3.414 12.684 1.00 89.50 120 ARG A C 1
ATOM 917 O O . ARG A 1 120 ? 2.512 2.282 12.860 1.00 89.50 120 ARG A O 1
ATOM 924 N N . TRP A 1 121 ? 3.232 3.899 11.477 1.00 93.88 121 TRP A N 1
ATOM 925 C CA . TRP A 1 121 ? 3.248 3.052 10.299 1.00 93.88 121 TRP A CA 1
ATOM 926 C C . TRP A 1 121 ? 4.507 2.191 10.310 1.00 93.88 121 TRP A C 1
ATOM 928 O O . TRP A 1 121 ? 5.614 2.663 10.571 1.00 93.88 121 TRP A O 1
ATOM 938 N N . GLY A 1 122 ? 4.340 0.911 9.987 1.00 90.31 122 GLY A N 1
ATOM 939 C CA . GLY A 1 122 ? 5.454 -0.008 9.810 1.00 90.31 122 GLY A CA 1
ATOM 940 C C . GLY A 1 122 ? 6.450 0.496 8.762 1.00 90.31 122 GLY A C 1
ATOM 941 O O . GLY A 1 122 ? 6.143 1.336 7.909 1.00 90.31 122 GLY A O 1
ATOM 942 N N . THR A 1 123 ? 7.668 -0.035 8.802 1.00 89.44 123 THR A N 1
ATOM 943 C CA . THR A 1 123 ? 8.656 0.227 7.750 1.00 89.44 123 THR A CA 1
ATOM 944 C C . THR A 1 123 ? 8.116 -0.244 6.393 1.00 89.44 123 THR A C 1
ATOM 946 O O . THR A 1 123 ? 7.400 -1.247 6.351 1.00 89.44 123 THR A O 1
ATOM 949 N N . PRO A 1 124 ? 8.407 0.460 5.282 1.00 89.06 124 PRO A N 1
ATOM 950 C CA . PRO A 1 124 ? 8.020 -0.009 3.957 1.00 89.06 124 PRO A CA 1
ATOM 951 C C . PRO A 1 124 ? 8.600 -1.400 3.680 1.00 89.06 124 PRO A C 1
ATOM 953 O O . PRO A 1 124 ? 9.788 -1.635 3.896 1.00 89.06 124 PRO A O 1
ATOM 956 N N . GLN A 1 125 ? 7.763 -2.313 3.197 1.00 89.56 125 GLN A N 1
ATOM 957 C CA . GLN A 1 125 ? 8.129 -3.688 2.858 1.00 89.56 125 GLN A CA 1
ATOM 958 C C . GLN A 1 125 ? 7.838 -3.958 1.385 1.00 89.56 125 GLN A C 1
ATOM 960 O O . GLN A 1 125 ? 6.763 -3.618 0.895 1.00 89.56 125 GLN A O 1
ATOM 965 N N . LEU A 1 126 ? 8.764 -4.611 0.685 1.00 87.38 126 LEU A N 1
ATOM 966 C CA . LEU A 1 126 ? 8.543 -5.079 -0.681 1.00 87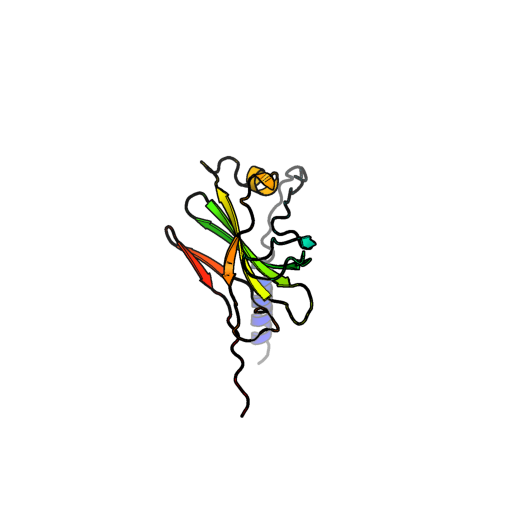.38 126 LEU A CA 1
ATOM 967 C C . LEU A 1 126 ? 7.668 -6.341 -0.649 1.00 87.38 126 LEU A C 1
ATOM 969 O O . LEU A 1 126 ? 8.101 -7.381 -0.155 1.00 87.38 126 LEU A O 1
ATOM 973 N N . VAL A 1 127 ? 6.446 -6.258 -1.178 1.00 88.25 127 VAL A N 1
ATOM 974 C CA . VAL A 1 127 ? 5.451 -7.347 -1.139 1.00 88.25 127 VAL A CA 1
ATOM 975 C C . VAL A 1 127 ? 5.297 -8.084 -2.468 1.00 88.25 127 VAL A C 1
ATOM 977 O O . VAL A 1 127 ? 4.831 -9.220 -2.482 1.00 88.25 127 VAL A O 1
ATOM 980 N N . ALA A 1 128 ? 5.723 -7.482 -3.581 1.00 83.31 128 ALA A N 1
ATOM 981 C CA . ALA A 1 128 ? 5.847 -8.170 -4.864 1.00 83.31 128 ALA A CA 1
ATOM 982 C C . ALA A 1 128 ? 7.016 -7.599 -5.676 1.00 83.31 128 ALA A C 1
ATOM 984 O O . ALA A 1 128 ? 7.121 -6.385 -5.856 1.00 83.31 128 ALA A O 1
ATOM 985 N N . LYS A 1 129 ? 7.887 -8.485 -6.173 1.00 75.19 129 LYS A N 1
ATOM 986 C CA . LYS A 1 129 ? 8.982 -8.150 -7.097 1.00 75.19 129 LYS A CA 1
ATOM 987 C C . LYS A 1 129 ? 8.484 -8.194 -8.542 1.00 75.19 129 LYS A C 1
ATOM 989 O O . LYS A 1 129 ? 7.608 -9.001 -8.830 1.00 75.19 129 LYS A O 1
ATOM 994 N N . ARG A 1 130 ? 9.115 -7.406 -9.424 1.00 65.94 130 ARG A N 1
ATOM 995 C CA . ARG A 1 130 ? 9.031 -7.524 -10.894 1.00 65.94 130 ARG A CA 1
ATOM 996 C C . ARG A 1 130 ? 7.593 -7.607 -11.411 1.00 65.94 130 ARG A C 1
ATOM 998 O O . ARG A 1 130 ? 7.121 -8.657 -11.824 1.00 65.94 130 ARG A O 1
ATOM 1005 N N . LEU A 1 131 ? 6.896 -6.470 -11.398 1.00 61.38 131 LEU A N 1
ATOM 1006 C CA . LEU A 1 131 ? 5.555 -6.357 -11.995 1.00 61.38 131 LEU A CA 1
ATOM 1007 C C . LEU A 1 131 ? 5.560 -6.471 -13.546 1.00 61.38 131 LEU A C 1
ATOM 1009 O O . LEU A 1 131 ? 4.491 -6.480 -14.157 1.00 61.38 131 LEU A O 1
ATOM 1013 N N . GLY A 1 132 ? 6.739 -6.614 -14.166 1.00 53.00 132 GLY A N 1
ATOM 1014 C CA . GLY A 1 132 ? 6.971 -6.976 -15.568 1.00 53.00 132 GLY A CA 1
ATOM 1015 C C . GLY A 1 132 ? 8.289 -7.755 -15.720 1.00 53.00 132 GLY A C 1
ATOM 1016 O O . GLY A 1 132 ? 9.175 -7.626 -14.870 1.00 53.00 132 GLY A O 1
ATOM 1017 N N . ASP A 1 133 ? 8.384 -8.587 -16.764 1.00 50.66 133 ASP A N 1
ATOM 1018 C CA . ASP A 1 133 ? 9.546 -9.455 -17.047 1.00 50.66 133 ASP A CA 1
ATOM 1019 C C . ASP A 1 133 ? 10.686 -8.735 -17.796 1.00 50.66 133 ASP A C 1
ATOM 1021 O O . ASP A 1 133 ? 11.822 -9.204 -17.751 1.00 50.66 133 ASP A O 1
ATOM 1025 N N . ASP A 1 134 ? 10.400 -7.591 -18.429 1.00 51.50 134 ASP A N 1
ATOM 1026 C CA . ASP A 1 134 ? 11.371 -6.741 -19.131 1.00 51.50 134 ASP A CA 1
ATOM 1027 C C . ASP A 1 134 ? 11.418 -5.339 -18.507 1.00 51.50 134 ASP A C 1
ATOM 1029 O O . ASP A 1 134 ? 10.427 -4.808 -18.002 1.00 51.50 134 ASP A O 1
ATOM 1033 N N . VAL A 1 135 ? 12.622 -4.781 -18.489 1.00 52.75 135 VAL A N 1
ATOM 1034 C CA . VAL A 1 135 ? 13.210 -4.080 -17.338 1.00 52.75 135 VAL A CA 1
ATOM 1035 C C . VAL A 1 135 ? 12.956 -2.566 -17.323 1.00 52.75 135 VAL A C 1
ATOM 1037 O O . VAL A 1 135 ? 13.484 -1.874 -16.467 1.00 52.75 135 VAL A O 1
ATOM 1040 N N . ASP A 1 136 ? 12.116 -2.017 -18.198 1.00 53.12 136 ASP A N 1
ATOM 1041 C CA . ASP A 1 136 ? 12.165 -0.561 -18.411 1.00 53.12 136 ASP A CA 1
ATOM 1042 C C . ASP A 1 136 ? 11.035 0.250 -17.766 1.00 53.12 136 ASP A C 1
ATOM 1044 O O . ASP A 1 136 ? 11.215 1.446 -17.529 1.00 53.12 136 ASP A O 1
ATOM 1048 N N . TYR A 1 137 ? 9.878 -0.350 -17.462 1.00 55.22 137 TYR A N 1
ATOM 1049 C CA . TYR A 1 137 ? 8.732 0.403 -16.937 1.00 55.22 137 TYR A CA 1
ATOM 1050 C C . TYR A 1 137 ? 7.857 -0.438 -16.011 1.00 55.22 137 TYR A C 1
ATOM 1052 O O . TYR A 1 137 ? 7.390 -1.516 -16.386 1.00 55.22 137 TYR A O 1
ATOM 1060 N N . ALA A 1 138 ? 7.558 0.076 -14.812 1.00 59.78 138 ALA A N 1
ATOM 1061 C CA . ALA A 1 138 ? 6.459 -0.494 -14.047 1.00 59.78 138 ALA A CA 1
ATOM 1062 C C . ALA A 1 138 ? 5.118 -0.209 -14.750 1.00 59.78 138 ALA A C 1
ATOM 1064 O O . ALA A 1 138 ? 4.987 0.764 -15.502 1.00 59.78 138 ALA A O 1
ATOM 1065 N N . PRO A 1 139 ? 4.093 -1.039 -14.500 1.00 61.03 139 PRO A N 1
ATOM 1066 C CA . PRO A 1 139 ? 2.794 -0.857 -15.120 1.00 61.03 139 PRO A CA 1
ATOM 1067 C C . PRO A 1 139 ? 2.242 0.544 -14.804 1.00 61.03 139 PRO A C 1
ATOM 1069 O O . PRO A 1 139 ? 2.231 0.944 -13.636 1.00 61.03 139 PRO A O 1
ATOM 1072 N N . PRO A 1 140 ? 1.707 1.279 -15.799 1.00 59.78 140 PRO A N 1
ATOM 1073 C CA . PRO A 1 140 ? 1.191 2.633 -15.582 1.00 59.78 140 PRO A CA 1
ATOM 1074 C C . PRO A 1 140 ? -0.035 2.652 -14.658 1.00 59.78 140 PRO A C 1
ATOM 1076 O O . PRO A 1 140 ? -0.389 3.690 -14.101 1.00 59.78 140 PRO A O 1
ATOM 1079 N N . PHE A 1 141 ? -0.695 1.504 -14.481 1.00 68.88 141 PHE A N 1
ATOM 1080 C CA . PHE A 1 141 ? -1.868 1.360 -13.633 1.00 68.88 141 PHE A CA 1
ATOM 1081 C C . PHE A 1 141 ? -1.497 0.681 -12.318 1.00 68.88 141 PHE A C 1
ATOM 1083 O O . PHE A 1 141 ? -1.077 -0.476 -12.291 1.00 68.88 141 PHE A O 1
ATOM 1090 N N . GLY A 1 142 ? -1.689 1.420 -11.229 1.00 73.62 142 GLY A N 1
ATOM 1091 C CA . GLY A 1 142 ? -1.366 0.970 -9.885 1.00 73.62 142 GLY A CA 1
ATOM 1092 C C . GLY A 1 142 ? -2.185 -0.194 -9.350 1.00 73.62 142 GLY A C 1
ATOM 1093 O O . GLY A 1 142 ? -3.242 -0.513 -9.906 1.00 73.62 142 GLY A O 1
ATOM 1094 N N . PRO A 1 143 ? -1.722 -0.796 -8.236 1.00 86.50 143 PRO A N 1
ATOM 1095 C CA . PRO A 1 143 ? -2.486 -1.778 -7.493 1.00 86.50 143 PRO A CA 1
ATOM 1096 C C . PRO A 1 143 ? -3.886 -1.254 -7.196 1.00 86.50 143 PRO A C 1
ATOM 1098 O O . PRO A 1 143 ? -4.070 -0.117 -6.764 1.00 86.50 143 PRO A O 1
ATOM 1101 N N . LYS A 1 144 ? -4.880 -2.113 -7.399 1.00 92.31 144 LYS A N 1
ATOM 1102 C CA . LYS A 1 144 ? -6.237 -1.907 -6.897 1.00 92.31 144 LYS A CA 1
ATOM 1103 C C . LYS A 1 144 ? -6.514 -2.989 -5.873 1.00 92.31 144 LYS A C 1
ATOM 1105 O O . LYS A 1 144 ? -6.602 -4.163 -6.232 1.00 92.31 144 LYS A O 1
ATOM 1110 N N . ALA A 1 145 ? -6.602 -2.597 -4.608 1.00 94.25 145 ALA A N 1
ATOM 1111 C CA . ALA A 1 145 ? -6.875 -3.524 -3.525 1.00 94.25 145 ALA A CA 1
ATOM 1112 C C . ALA A 1 145 ? -8.380 -3.634 -3.262 1.00 94.25 145 ALA A C 1
ATOM 1114 O O . ALA A 1 145 ? -9.093 -2.633 -3.214 1.00 94.25 145 ALA A O 1
ATOM 1115 N N . VAL A 1 146 ? -8.849 -4.859 -3.051 1.00 96.75 146 VAL A N 1
ATOM 1116 C CA . VAL A 1 146 ? -10.191 -5.174 -2.564 1.00 96.75 146 VAL A CA 1
ATOM 1117 C C . VAL A 1 146 ? -10.047 -6.080 -1.356 1.00 96.75 146 VAL A C 1
ATOM 1119 O O . VAL A 1 146 ? -9.321 -7.073 -1.391 1.00 96.75 146 VAL A O 1
ATOM 1122 N N . VAL A 1 147 ? -10.749 -5.744 -0.281 1.00 97.06 147 VAL A N 1
ATOM 1123 C CA . VAL A 1 147 ? -10.772 -6.561 0.930 1.00 97.06 147 VAL A CA 1
ATOM 1124 C C . VAL A 1 147 ? -11.959 -7.506 0.868 1.00 97.06 147 VAL A C 1
ATOM 1126 O O . VAL A 1 147 ? -13.079 -7.098 0.564 1.00 97.06 147 VAL A O 1
ATOM 1129 N N . ASN A 1 148 ? -11.717 -8.778 1.167 1.00 95.94 148 ASN A N 1
ATOM 1130 C CA . ASN A 1 148 ? -12.776 -9.745 1.404 1.00 95.94 148 ASN A CA 1
ATOM 1131 C C . ASN A 1 148 ? -12.387 -10.633 2.585 1.00 95.94 148 ASN A C 1
ATOM 1133 O O . ASN A 1 148 ? -11.366 -11.327 2.556 1.00 95.94 148 ASN A O 1
ATOM 1137 N N . SER A 1 149 ? -13.245 -10.629 3.607 1.00 94.62 149 SER A N 1
ATOM 1138 C CA . SER A 1 149 ? -13.037 -11.362 4.852 1.00 94.62 149 SER A CA 1
ATOM 1139 C C . SER A 1 149 ? -11.712 -10.931 5.499 1.00 94.62 149 SER A C 1
ATOM 1141 O O . SER A 1 149 ? -11.525 -9.758 5.795 1.00 94.62 149 SER A O 1
ATOM 1143 N N . ASN A 1 150 ? -10.765 -11.853 5.674 1.00 94.19 150 ASN A N 1
ATOM 1144 C CA . ASN A 1 150 ? -9.446 -11.590 6.243 1.00 94.19 150 ASN A CA 1
ATOM 1145 C C . ASN A 1 150 ? -8.333 -11.470 5.187 1.00 94.19 150 ASN A C 1
ATOM 1147 O O . ASN A 1 150 ? -7.165 -11.683 5.511 1.00 94.19 150 ASN A O 1
ATOM 1151 N N . LYS A 1 151 ? -8.676 -11.198 3.923 1.00 95.19 151 LYS A N 1
ATOM 1152 C CA . LYS A 1 151 ? -7.715 -11.155 2.816 1.00 95.19 151 LYS A CA 1
ATOM 1153 C C . LYS A 1 151 ? -7.813 -9.856 2.033 1.00 95.19 151 LYS A C 1
ATOM 1155 O O . LYS A 1 151 ? -8.903 -9.334 1.802 1.00 95.19 151 LYS A O 1
ATOM 1160 N N . ILE A 1 152 ? -6.657 -9.403 1.560 1.00 95.88 152 ILE A N 1
ATOM 1161 C CA . ILE A 1 152 ? -6.538 -8.341 0.565 1.00 95.88 152 ILE A CA 1
ATOM 1162 C C . ILE A 1 152 ? -6.248 -9.006 -0.780 1.00 95.88 152 ILE A C 1
ATOM 1164 O O . ILE A 1 152 ? -5.249 -9.707 -0.934 1.00 95.88 152 ILE A O 1
ATOM 1168 N N . PHE A 1 153 ? -7.125 -8.783 -1.749 1.00 94.75 153 PHE A N 1
ATOM 1169 C CA . PHE A 1 153 ? -6.925 -9.146 -3.144 1.00 94.75 153 PHE A CA 1
ATOM 1170 C C . PHE A 1 153 ? -6.398 -7.920 -3.878 1.00 94.75 153 PHE A C 1
ATOM 1172 O O . PHE A 1 153 ? -6.992 -6.849 -3.780 1.00 94.75 153 PHE A O 1
ATOM 1179 N N . VAL A 1 154 ? -5.292 -8.063 -4.604 1.00 91.62 154 VAL A N 1
ATOM 1180 C CA . VAL A 1 154 ? -4.693 -6.955 -5.354 1.00 91.62 154 VAL A CA 1
ATOM 1181 C C . VAL A 1 154 ? -4.748 -7.272 -6.837 1.00 91.62 154 VAL A C 1
ATOM 1183 O O . VAL A 1 154 ? -4.176 -8.260 -7.291 1.00 91.62 154 VAL A O 1
ATOM 1186 N N . LEU A 1 155 ? -5.432 -6.416 -7.590 1.00 89.25 155 LEU A N 1
ATOM 1187 C CA . LEU A 1 155 ? -5.376 -6.417 -9.041 1.00 89.25 155 LEU A CA 1
ATOM 1188 C C . LEU A 1 155 ? -4.208 -5.534 -9.480 1.00 89.25 155 LEU A C 1
ATOM 1190 O O . LEU A 1 155 ? -4.167 -4.345 -9.159 1.00 89.25 155 LEU A O 1
ATOM 1194 N N . VAL A 1 156 ? -3.278 -6.124 -10.220 1.00 80.69 156 VAL A N 1
ATOM 1195 C CA . VAL A 1 156 ? -2.109 -5.451 -10.791 1.00 80.69 156 VAL A CA 1
ATOM 1196 C C . VAL A 1 156 ? -2.088 -5.711 -12.287 1.00 80.69 156 VAL A C 1
ATOM 1198 O O . VAL A 1 156 ? -2.408 -6.810 -12.739 1.00 80.69 156 VAL A O 1
ATOM 1201 N N . THR A 1 157 ? -1.731 -4.689 -13.059 1.00 75.62 157 THR A N 1
ATOM 1202 C CA . THR A 1 157 ? -1.481 -4.873 -14.490 1.00 75.62 157 THR A CA 1
ATOM 1203 C C . THR A 1 157 ? -0.100 -5.490 -14.640 1.00 75.62 157 THR A C 1
ATOM 1205 O O . THR A 1 157 ? 0.824 -5.059 -13.964 1.00 75.62 157 THR A O 1
ATOM 1208 N N . SER A 1 158 ? 0.046 -6.483 -15.509 1.00 69.19 158 SER A N 1
ATOM 1209 C CA . SER A 1 158 ? 1.353 -6.998 -15.906 1.00 69.19 158 SER A CA 1
ATOM 1210 C C . SER A 1 158 ? 1.525 -6.758 -17.396 1.00 69.19 158 SER A C 1
ATOM 1212 O O . SER A 1 158 ? 0.612 -7.024 -18.182 1.00 69.19 158 SER A O 1
ATOM 1214 N N . THR A 1 159 ? 2.671 -6.207 -17.777 1.00 64.06 159 THR A N 1
ATOM 1215 C CA . THR A 1 159 ? 3.068 -6.038 -19.173 1.00 64.06 159 THR A CA 1
ATOM 1216 C C . THR A 1 159 ? 4.075 -7.121 -19.515 1.00 64.06 159 THR A C 1
ATOM 1218 O O . THR A 1 159 ? 5.126 -7.221 -18.887 1.00 64.06 159 THR A O 1
ATOM 1221 N N . THR A 1 160 ? 3.749 -7.931 -20.516 1.00 60.47 160 THR A N 1
ATOM 1222 C CA . THR A 1 160 ? 4.706 -8.831 -21.162 1.00 60.47 160 THR A CA 1
ATOM 1223 C C . THR A 1 160 ? 5.031 -8.238 -22.525 1.00 60.47 160 THR A C 1
ATOM 1225 O O . THR A 1 160 ? 4.120 -7.832 -23.253 1.00 60.47 160 THR A O 1
ATOM 1228 N N . GLU A 1 161 ? 6.311 -8.140 -22.882 1.00 56.47 161 GLU A N 1
ATOM 1229 C CA . GLU A 1 161 ? 6.658 -7.812 -24.260 1.00 56.47 161 GLU A CA 1
ATOM 1230 C C . GLU A 1 161 ? 6.198 -8.954 -25.172 1.00 56.47 161 GLU A C 1
ATOM 1232 O O . GLU A 1 161 ? 6.712 -10.075 -25.141 1.00 56.47 161 GLU A O 1
ATOM 1237 N N . THR A 1 162 ? 5.238 -8.679 -26.052 1.00 50.66 162 THR A N 1
ATOM 1238 C CA . THR A 1 162 ? 5.085 -9.495 -27.256 1.00 50.66 162 THR A CA 1
ATOM 1239 C C . THR A 1 162 ? 6.291 -9.237 -28.150 1.00 50.66 162 THR A C 1
ATOM 1241 O O . THR A 1 162 ? 6.325 -8.213 -28.834 1.00 50.66 162 THR A O 1
ATOM 1244 N N . LYS A 1 163 ? 7.250 -10.176 -28.184 1.00 45.16 163 LYS A N 1
ATOM 1245 C CA . LYS A 1 163 ? 8.285 -10.236 -29.229 1.00 45.16 163 LYS A CA 1
ATOM 1246 C C . LYS A 1 163 ? 7.614 -10.065 -30.592 1.00 45.16 163 LYS A C 1
ATOM 1248 O O . LYS A 1 163 ? 6.936 -10.979 -31.068 1.00 45.16 163 LYS A O 1
ATOM 1253 N N . ARG A 1 164 ? 7.787 -8.903 -31.225 1.00 47.75 164 ARG A N 1
ATOM 1254 C CA . ARG A 1 164 ? 7.442 -8.743 -32.640 1.00 47.75 164 ARG A CA 1
ATOM 1255 C C . ARG A 1 164 ? 8.415 -9.615 -33.432 1.00 47.75 164 ARG A C 1
ATOM 1257 O O . ARG A 1 164 ? 9.624 -9.439 -33.309 1.00 47.75 164 ARG A O 1
ATOM 1264 N N . ARG A 1 165 ? 7.869 -10.607 -34.139 1.00 44.12 165 ARG A N 1
ATOM 1265 C CA . ARG A 1 165 ? 8.608 -11.411 -35.120 1.00 44.12 165 ARG A CA 1
ATOM 1266 C C . ARG A 1 165 ? 8.946 -10.578 -36.345 1.00 44.12 165 ARG A C 1
ATOM 1268 O O . ARG A 1 165 ? 8.111 -9.713 -36.693 1.00 44.12 165 ARG A O 1
#

Foldseek 3Di:
DPPVVVVVVVV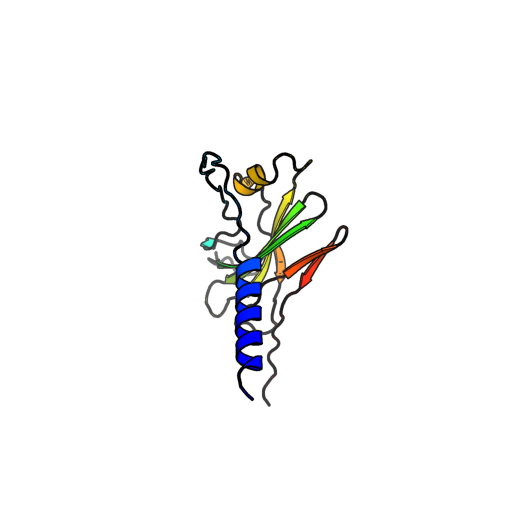VVVVVCCVVCVDPPDDDDPCPVPDQFADDQDDWDWDQDQPDPPDPPDRQGKTKDWDAWDWDDAPQKIKIKIKIWIASDQVGIWIAIKIKMAGHDPCPCVSPPVRPDSPRIDDIDGPGGPLEPDGHDADPHHWDWDDDHRDIDTDGDHDYDPPDD

pLDDT: mean 73.41, std 17.87, range [36.25, 97.06]